Protein AF-A0A838EVV0-F1 (afdb_monomer_lite)

Foldseek 3Di:
DDDDPPDPCVPPDPVNVVVVVCVVQNDVRCCVVDPDD

Structure (mmCIF, N/CA/C/O backbone):
data_AF-A0A838EVV0-F1
#
_entry.id   AF-A0A838EVV0-F1
#
loop_
_atom_site.group_PDB
_atom_site.id
_atom_site.type_symbol
_atom_site.label_atom_id
_atom_site.label_alt_id
_atom_site.label_comp_id
_atom_site.label_asym_id
_atom_site.label_entity_id
_atom_site.label_seq_id
_atom_site.pdbx_PDB_ins_code
_atom_site.Cartn_x
_atom_site.Cartn_y
_atom_site.Cartn_z
_atom_site.occupancy
_atom_site.B_iso_or_equiv
_atom_site.auth_seq_id
_atom_site.auth_comp_id
_atom_site.auth_asym_id
_atom_site.auth_atom_id
_atom_site.pdbx_PDB_model_num
ATOM 1 N N . MET A 1 1 ? -30.595 -6.657 20.372 1.00 44.91 1 MET A N 1
ATOM 2 C CA . MET A 1 1 ? -29.546 -5.679 20.021 1.00 44.91 1 MET A CA 1
ATOM 3 C C . MET A 1 1 ? -28.528 -6.417 19.172 1.00 44.91 1 MET A C 1
ATOM 5 O O . MET A 1 1 ? -27.808 -7.247 19.711 1.00 44.91 1 MET A O 1
ATOM 9 N N . GLU A 1 2 ? -28.538 -6.224 17.856 1.00 55.56 2 GLU A N 1
ATOM 10 C CA . GLU A 1 2 ? -27.517 -6.819 16.989 1.00 55.56 2 GLU A CA 1
ATOM 11 C C . GLU A 1 2 ? -26.202 -6.060 17.188 1.00 55.56 2 GLU A C 1
ATOM 13 O O . GLU A 1 2 ? -26.110 -4.866 16.898 1.00 55.56 2 GLU A O 1
ATOM 18 N N . GLN A 1 3 ? -25.192 -6.735 17.740 1.00 64.69 3 GLN A N 1
ATOM 19 C CA . GLN A 1 3 ? -23.836 -6.201 17.791 1.00 64.69 3 GLN A CA 1
ATOM 20 C C . GLN A 1 3 ? -23.286 -6.230 16.366 1.00 64.69 3 GLN A C 1
ATOM 22 O O . GLN A 1 3 ? -22.946 -7.297 15.857 1.00 64.69 3 GLN A O 1
ATOM 27 N N . LYS A 1 4 ? -23.224 -5.069 15.705 1.00 71.00 4 LYS A N 1
ATOM 28 C CA . LYS A 1 4 ? -22.502 -4.962 14.435 1.00 71.00 4 LYS A CA 1
ATOM 29 C C . LYS A 1 4 ? -21.049 -5.385 14.687 1.00 71.00 4 LYS A C 1
ATOM 31 O O . LYS A 1 4 ? -20.443 -4.857 15.627 1.00 71.00 4 LYS A O 1
ATOM 36 N N . PRO A 1 5 ? -20.490 -6.327 13.909 1.00 75.81 5 PRO A N 1
ATOM 37 C CA . PRO A 1 5 ? -19.084 -6.674 14.034 1.00 75.81 5 PRO A CA 1
ATOM 38 C C . PRO A 1 5 ? -18.248 -5.407 13.840 1.00 75.81 5 PRO A C 1
ATOM 40 O O . PRO A 1 5 ? -18.532 -4.599 12.954 1.00 75.81 5 PRO A O 1
ATOM 43 N N . LYS A 1 6 ? -17.261 -5.200 14.720 1.00 77.81 6 LYS A N 1
ATOM 44 C CA . LYS A 1 6 ? -16.330 -4.076 14.597 1.00 77.81 6 LYS A CA 1
ATOM 45 C C . LYS A 1 6 ? -15.623 -4.207 13.255 1.00 77.81 6 LYS A C 1
ATOM 47 O O . LYS A 1 6 ? -15.033 -5.251 12.986 1.00 77.81 6 LYS 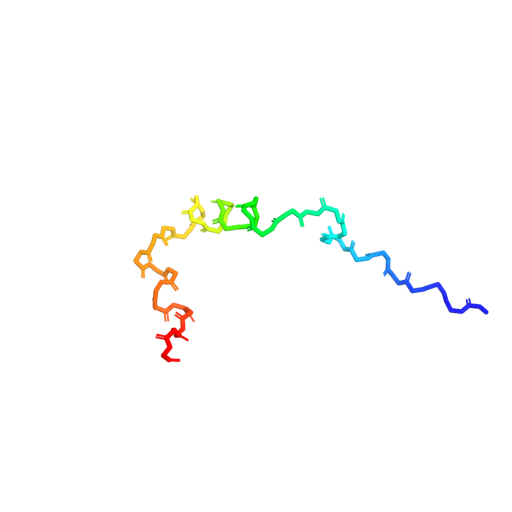A O 1
ATOM 52 N N . ASP A 1 7 ? -15.711 -3.165 12.436 1.00 83.44 7 ASP A N 1
ATOM 53 C CA . ASP A 1 7 ? -14.977 -3.100 11.179 1.00 83.44 7 ASP A CA 1
ATOM 54 C C . ASP A 1 7 ? -13.472 -3.191 11.497 1.00 83.44 7 ASP A C 1
ATOM 56 O O . ASP A 1 7 ? -12.961 -2.332 12.226 1.00 83.44 7 ASP A O 1
ATOM 60 N N . PRO A 1 8 ? -12.764 -4.235 11.026 1.00 83.81 8 PRO A N 1
ATOM 61 C CA . PRO A 1 8 ? -11.345 -4.425 11.319 1.00 83.81 8 PRO A CA 1
ATOM 62 C C . PRO A 1 8 ? -10.466 -3.310 10.741 1.00 83.81 8 PRO A C 1
ATOM 64 O O . PRO A 1 8 ? -9.327 -3.154 11.171 1.00 83.81 8 PRO A O 1
ATOM 67 N N . LEU A 1 9 ? -10.987 -2.530 9.794 1.00 86.62 9 LEU A N 1
ATOM 68 C CA . LEU A 1 9 ? -10.302 -1.399 9.179 1.00 86.62 9 LEU A CA 1
ATOM 69 C C . LEU A 1 9 ? -10.662 -0.065 9.844 1.00 86.62 9 LEU A C 1
ATOM 71 O O . LEU A 1 9 ? -10.163 0.984 9.432 1.00 86.62 9 LEU A O 1
ATOM 75 N N . HIS A 1 10 ? -11.504 -0.073 10.884 1.00 87.44 10 HIS A N 1
ATOM 76 C CA . HIS A 1 10 ? -11.880 1.149 11.581 1.00 87.44 10 HIS A CA 1
ATOM 77 C C . HIS A 1 10 ? -10.647 1.860 12.158 1.00 87.44 10 HIS A C 1
ATOM 79 O O . HIS A 1 10 ? -9.917 1.305 12.978 1.00 87.44 10 HIS A O 1
ATOM 85 N N . GLY A 1 11 ? -10.445 3.115 11.751 1.00 90.75 11 GLY A N 1
ATOM 86 C CA . GLY A 1 11 ? -9.315 3.939 12.189 1.00 90.75 11 GLY A CA 1
ATOM 87 C C . GLY A 1 11 ? -8.026 3.758 11.380 1.00 90.75 11 GLY A C 1
ATOM 88 O O . GLY A 1 11 ? -7.021 4.374 11.728 1.00 90.75 11 GLY A O 1
ATOM 89 N N . ILE A 1 12 ? -8.029 2.962 10.304 1.00 94.94 12 ILE A N 1
ATOM 90 C CA . ILE A 1 12 ? -6.890 2.843 9.383 1.00 94.94 12 ILE A CA 1
ATOM 91 C C . ILE A 1 12 ? -7.054 3.844 8.232 1.00 94.94 12 ILE A C 1
ATOM 93 O O . ILE A 1 12 ? -8.136 3.994 7.665 1.00 94.94 12 ILE A O 1
ATOM 97 N N . THR A 1 13 ? -5.977 4.551 7.885 1.00 96.25 13 THR A N 1
ATOM 98 C CA . THR A 1 13 ? -5.968 5.485 6.753 1.00 96.25 13 THR A CA 1
ATOM 99 C C . THR A 1 13 ? -5.792 4.750 5.428 1.00 96.25 13 THR A C 1
ATOM 101 O O . THR A 1 13 ? -5.184 3.681 5.361 1.00 96.25 13 THR A O 1
ATOM 104 N N . LEU A 1 14 ? -6.260 5.369 4.341 1.00 95.50 14 LEU A N 1
ATOM 105 C CA . LEU A 1 14 ? -6.013 4.865 2.990 1.00 95.50 14 LEU A CA 1
ATOM 106 C C . LEU A 1 14 ? -4.513 4.745 2.686 1.00 95.50 14 LEU A C 1
ATOM 108 O O . LEU A 1 14 ? -4.099 3.785 2.050 1.00 95.50 14 LEU A O 1
ATOM 112 N N . GLU A 1 15 ? -3.705 5.689 3.173 1.00 97.69 15 GLU A N 1
ATOM 113 C CA . GLU A 1 15 ? -2.247 5.655 3.034 1.00 97.69 15 GLU A CA 1
ATOM 114 C C . GLU A 1 15 ? -1.657 4.366 3.612 1.00 97.69 15 GLU A C 1
ATOM 116 O O . GLU A 1 15 ? -0.906 3.679 2.926 1.00 97.69 15 GLU A O 1
ATOM 121 N N . LYS A 1 16 ? -2.039 3.998 4.841 1.00 97.06 16 LYS A N 1
ATOM 122 C CA . LYS A 1 16 ? -1.521 2.787 5.481 1.00 97.06 16 LYS A CA 1
ATOM 123 C C . LYS A 1 16 ? -1.923 1.526 4.719 1.00 97.06 16 LYS A C 1
ATOM 125 O O . LYS A 1 16 ? -1.085 0.659 4.498 1.00 97.06 16 LYS A O 1
ATOM 130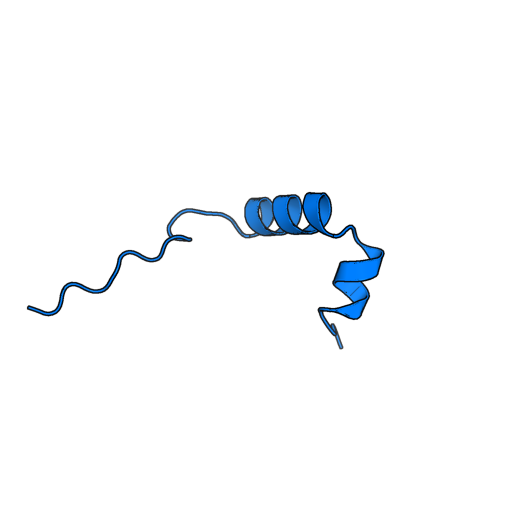 N N . ILE A 1 17 ? -3.176 1.460 4.269 1.00 95.62 17 ILE A N 1
ATOM 131 C CA . ILE A 1 17 ? -3.662 0.348 3.4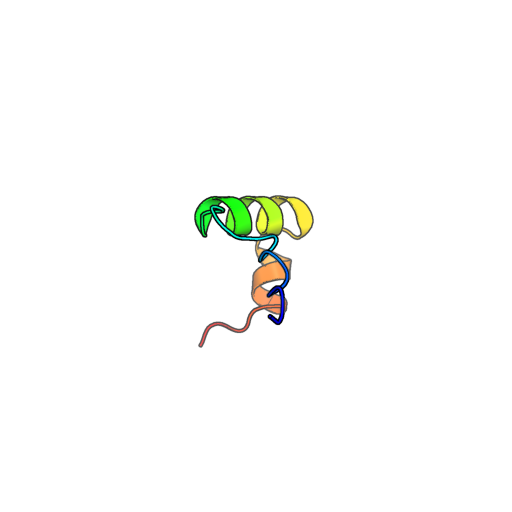42 1.00 95.62 17 ILE A CA 1
ATOM 132 C C . ILE A 1 17 ? -2.862 0.269 2.136 1.00 95.62 17 ILE A C 1
ATOM 134 O O . ILE A 1 17 ? -2.415 -0.808 1.755 1.00 95.62 17 ILE A O 1
ATOM 138 N N . LEU A 1 18 ? -2.647 1.400 1.459 1.00 96.25 18 LEU A N 1
ATOM 139 C CA . LEU A 1 18 ? -1.908 1.446 0.200 1.00 96.25 18 LEU A CA 1
ATOM 140 C C . LEU A 1 18 ? -0.446 1.018 0.380 1.00 96.25 18 LEU A C 1
ATOM 142 O O . LEU A 1 18 ? 0.046 0.242 -0.432 1.00 96.25 18 LEU A O 1
ATOM 146 N N . ILE A 1 19 ? 0.228 1.466 1.443 1.00 98.12 19 ILE A N 1
ATOM 147 C CA . ILE A 1 19 ? 1.605 1.055 1.752 1.00 98.12 19 ILE A CA 1
ATOM 148 C C . ILE A 1 19 ? 1.677 -0.462 1.954 1.00 98.12 19 ILE A C 1
ATOM 150 O O . ILE A 1 19 ? 2.482 -1.113 1.297 1.00 98.12 19 ILE A O 1
ATOM 154 N N . GLU A 1 20 ? 0.802 -1.041 2.782 1.00 97.19 20 GLU A N 1
ATOM 155 C CA . GLU A 1 20 ? 0.785 -2.491 3.032 1.00 97.19 20 GLU A CA 1
ATOM 156 C C . GLU A 1 20 ? 0.501 -3.302 1.753 1.00 97.19 20 GLU A C 1
ATOM 158 O O . GLU A 1 20 ? 1.076 -4.374 1.538 1.00 97.19 20 GLU A O 1
ATOM 163 N N . LEU A 1 21 ? -0.369 -2.795 0.874 1.00 96.88 21 LEU A N 1
ATOM 164 C CA . LEU A 1 21 ? -0.641 -3.414 -0.424 1.00 96.88 21 LEU A CA 1
ATOM 165 C C . LEU A 1 21 ? 0.582 -3.350 -1.348 1.00 96.88 21 LEU A C 1
ATOM 167 O O . LEU A 1 21 ? 0.911 -4.347 -1.991 1.00 96.88 21 LEU A O 1
ATOM 171 N N . VAL A 1 22 ? 1.275 -2.212 -1.400 1.00 97.69 22 VAL A N 1
ATOM 172 C CA . VAL A 1 22 ? 2.479 -2.031 -2.224 1.00 97.69 22 VAL A CA 1
ATOM 173 C C . VAL A 1 22 ? 3.639 -2.877 -1.700 1.00 97.69 22 VAL A C 1
ATOM 175 O O . VAL A 1 22 ? 4.336 -3.485 -2.504 1.00 97.69 22 VAL A O 1
ATOM 178 N N . GLU A 1 23 ? 3.829 -2.985 -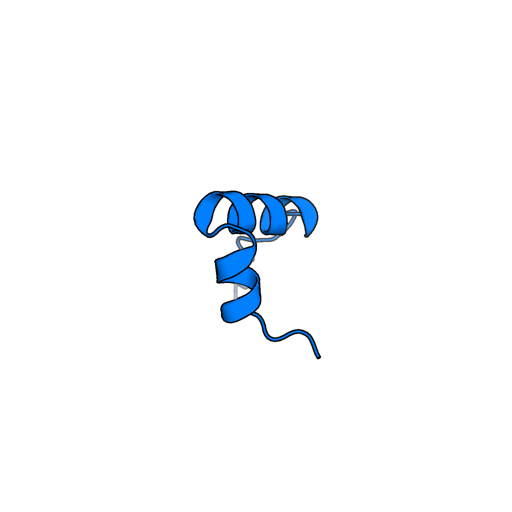0.384 1.00 98.25 23 GLU A N 1
ATOM 179 C CA . GLU A 1 23 ? 4.854 -3.855 0.216 1.00 98.25 23 GLU A CA 1
ATOM 180 C C . GLU A 1 23 ? 4.625 -5.335 -0.110 1.00 98.25 23 GLU A C 1
ATOM 182 O O . GLU A 1 23 ? 5.576 -6.084 -0.324 1.00 98.25 23 GLU A O 1
ATOM 187 N N . ARG A 1 24 ? 3.360 -5.764 -0.161 1.00 97.81 24 ARG A N 1
ATOM 188 C CA . ARG A 1 24 ? 2.993 -7.157 -0.428 1.00 97.81 24 ARG A CA 1
ATOM 189 C C . ARG A 1 24 ? 3.064 -7.527 -1.906 1.00 97.81 24 ARG A C 1
ATOM 191 O O . ARG A 1 24 ? 3.484 -8.637 -2.222 1.00 97.81 24 ARG A O 1
ATOM 198 N N . PHE A 1 25 ? 2.576 -6.656 -2.784 1.00 97.00 25 PHE A N 1
ATOM 199 C CA . PHE A 1 25 ? 2.341 -6.986 -4.194 1.00 97.00 25 PHE A CA 1
ATOM 200 C C . PHE A 1 25 ? 3.241 -6.210 -5.161 1.00 97.00 25 PHE A C 1
ATOM 202 O O . PHE A 1 25 ? 3.507 -6.679 -6.263 1.00 97.00 25 PHE A O 1
ATOM 209 N N . GLY A 1 26 ? 3.743 -5.042 -4.766 1.00 97.25 26 GLY A N 1
ATOM 210 C CA . GLY A 1 26 ? 4.417 -4.114 -5.668 1.00 97.25 26 GLY A CA 1
ATOM 211 C C . GLY A 1 26 ? 3.449 -3.370 -6.594 1.00 97.25 26 GLY A C 1
ATOM 212 O O . GLY A 1 26 ? 2.280 -3.718 -6.747 1.00 97.25 26 GLY A O 1
ATOM 213 N N . TRP A 1 27 ? 3.945 -2.303 -7.222 1.00 96.19 27 TRP A N 1
ATOM 214 C CA . TRP A 1 27 ? 3.125 -1.427 -8.067 1.00 96.19 27 TRP A CA 1
ATOM 215 C C . TRP A 1 27 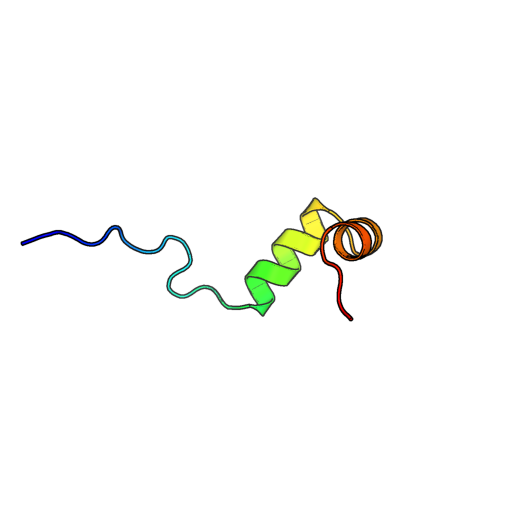? 2.645 -2.084 -9.361 1.00 96.19 27 TRP A C 1
ATOM 217 O O . TRP A 1 27 ? 1.517 -1.841 -9.782 1.00 96.19 27 TRP A O 1
ATOM 227 N N . GLU A 1 28 ? 3.491 -2.901 -9.987 1.00 96.12 28 GLU A N 1
ATOM 228 C CA . GLU A 1 28 ? 3.169 -3.556 -11.258 1.00 96.12 28 GLU A CA 1
ATOM 229 C C . GLU A 1 28 ? 1.980 -4.511 -11.102 1.00 96.12 28 GLU A C 1
ATOM 231 O O . GLU A 1 28 ? 0.990 -4.398 -11.824 1.00 96.12 28 GLU A O 1
ATOM 236 N N . GLU A 1 29 ? 2.025 -5.379 -10.090 1.00 96.75 29 GLU A N 1
ATOM 237 C CA . GLU A 1 29 ? 0.949 -6.331 -9.818 1.00 96.75 29 GLU A CA 1
ATOM 238 C C . GLU A 1 29 ? -0.338 -5.627 -9.375 1.00 96.75 29 GLU A C 1
ATOM 240 O O . GLU A 1 29 ? -1.429 -5.978 -9.823 1.00 96.75 29 GLU A O 1
ATOM 245 N N . LEU A 1 30 ? -0.240 -4.569 -8.562 1.00 96.50 30 LEU A N 1
ATOM 246 C CA . LEU A 1 30 ? -1.416 -3.783 -8.184 1.00 96.50 30 LEU A CA 1
ATOM 247 C C . LEU A 1 30 ? -2.096 -3.119 -9.385 1.00 96.50 30 LEU A C 1
ATOM 249 O O . LEU A 1 30 ? -3.324 -3.075 -9.418 1.00 96.50 30 LEU A O 1
ATOM 253 N N . GLY A 1 31 ? -1.337 -2.644 -10.377 1.00 94.88 31 GLY A N 1
ATOM 254 C CA . GLY A 1 31 ? -1.892 -2.099 -11.621 1.00 94.88 31 GLY A CA 1
ATOM 255 C C . GLY A 1 31 ? -2.614 -3.146 -12.478 1.00 94.88 31 GLY A C 1
ATOM 256 O O . GLY A 1 31 ? -3.558 -2.809 -13.192 1.00 94.88 31 GLY A O 1
ATOM 257 N N . ASN A 1 32 ? -2.215 -4.417 -12.373 1.00 95.19 32 ASN A N 1
ATOM 258 C CA . ASN A 1 32 ? -2.897 -5.535 -13.028 1.00 95.19 32 ASN A CA 1
ATOM 259 C C . ASN A 1 32 ? -4.177 -5.950 -12.284 1.00 95.19 32 ASN A C 1
ATOM 261 O O . ASN A 1 32 ? -5.184 -6.264 -12.919 1.00 95.19 32 ASN A O 1
ATOM 265 N N . ILE A 1 33 ? -4.152 -5.937 -10.946 1.00 95.75 33 ILE A N 1
ATOM 266 C CA . ILE A 1 33 ? -5.295 -6.303 -10.094 1.00 95.75 33 ILE A CA 1
ATOM 267 C C . ILE A 1 33 ? -6.373 -5.212 -10.115 1.00 95.75 33 ILE A C 1
ATOM 269 O O . ILE A 1 33 ? -7.566 -5.508 -10.204 1.00 95.75 33 ILE A O 1
ATOM 273 N N . ILE A 1 34 ? -5.970 -3.945 -10.005 1.00 92.69 34 ILE A N 1
ATOM 274 C CA . ILE A 1 34 ? -6.872 -2.803 -9.864 1.00 92.69 34 ILE A CA 1
ATOM 275 C C . ILE A 1 34 ? -6.912 -2.047 -11.190 1.00 92.69 34 ILE A C 1
ATOM 277 O O . ILE A 1 34 ? -6.038 -1.240 -11.498 1.00 92.69 34 ILE A O 1
ATOM 281 N N . SER A 1 35 ? -7.967 -2.274 -11.973 1.00 91.25 35 SER A N 1
ATOM 282 C CA . SER A 1 35 ? -8.185 -1.508 -13.199 1.00 91.25 35 SER A CA 1
ATOM 283 C C . SER A 1 35 ? -8.668 -0.096 -12.865 1.00 91.25 35 SER A C 1
ATOM 285 O O . SER A 1 35 ? -9.800 0.094 -12.425 1.00 91.25 35 SER A O 1
ATOM 287 N N . ILE A 1 36 ? -7.804 0.892 -13.083 1.00 86.38 36 ILE A N 1
ATOM 288 C CA . ILE A 1 36 ? -8.120 2.314 -12.938 1.00 86.38 36 ILE A CA 1
ATOM 289 C C . ILE A 1 36 ? -8.341 2.866 -14.356 1.00 86.38 36 ILE A C 1
ATOM 291 O O . ILE A 1 36 ? -7.397 2.922 -15.145 1.00 86.38 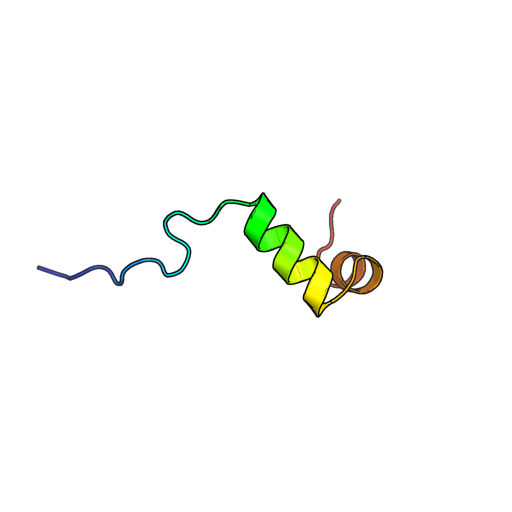36 ILE A O 1
ATOM 295 N N . ARG A 1 37 ? -9.587 3.201 -14.712 1.00 84.69 37 ARG A N 1
ATOM 296 C CA . ARG A 1 37 ? -9.982 3.812 -15.994 1.00 84.69 37 ARG A CA 1
ATOM 297 C C . ARG A 1 37 ? -10.996 4.920 -15.769 1.00 84.69 37 ARG A C 1
ATOM 299 O O . ARG A 1 37 ? -11.814 4.763 -14.837 1.00 84.69 37 ARG A O 1
#

Sequence (37 aa):
MEQKPKDPLHGITLEKILIELVERFGWEELGNIISIR

Radius of gyration: 14.15 Å; chains: 1; bounding box: 34×13×36 Å

pLDDT: mean 89.24, std 12.38, range [44.91, 98.25]

Secondary structure (DSSP, 8-state):
---PPPPTTTT--HHHHHHHHHHHHHHHHHHHHS---